Protein AF-A0A4U7B051-F1 (afdb_monomer)

pLDDT: mean 91.82, std 7.43, range [58.47, 97.94]

Foldseek 3Di:
DDPDDDDDDLVCVQVPVLADPVRHGDPDRDQLVPFDKDKDKDWDWDFDDDPPDPPIDIDTDIDIWIWGQHPVRDIDTNRVCPVVSD

InterPro domains:
  IPR024645 Mitochondrial export protein Som1 [PF11093] (1-82)

Secondary structure (DSSP, 8-state):
-PPPPPP--GGGHHHHTTB-TTSPBPSSPP-GGGSEEEEEEEEEEEEES-TT-TT-EEEEEEEEEEEEE-TTS-EEE-TTTHHHH-

Radius of gyration: 17.65 Å; Cα contacts (8 Å, |Δi|>4): 102; chains: 1; bounding box: 37×32×50 Å

Sequence (86 aa):
MPPPVEAFPAWQLPARIQYTPDGKKRKEFIDLRQCQLKEMVQYACDLKGPRSNPRSRVVCEPIVRLFRQCANGLTVETTAIEALIE

Structure (mmCIF, N/CA/C/O backbone):
data_AF-A0A4U7B051-F1
#
_entry.id   AF-A0A4U7B051-F1
#
loop_
_atom_site.group_PDB
_atom_site.id
_atom_site.type_symbol
_atom_site.label_atom_id
_atom_site.label_alt_id
_atom_site.label_comp_id
_atom_site.label_asym_id
_atom_site.label_entity_id
_atom_site.label_seq_id
_atom_site.pdbx_PDB_ins_code
_atom_site.Cartn_x
_atom_site.Cartn_y
_atom_site.Cartn_z
_atom_site.occupancy
_atom_site.B_iso_or_equiv
_atom_site.auth_seq_id
_atom_site.auth_comp_id
_atom_site.auth_asym_id
_atom_site.auth_atom_id
_atom_site.pdbx_PDB_model_num
ATOM 1 N N . MET A 1 1 ? 6.223 20.501 -0.227 1.00 58.47 1 MET A N 1
ATOM 2 C CA . MET A 1 1 ? 6.915 19.217 0.026 1.00 58.47 1 MET A CA 1
ATOM 3 C C . MET A 1 1 ? 5.982 18.350 0.857 1.00 58.47 1 MET A C 1
ATOM 5 O O . MET A 1 1 ? 5.351 18.919 1.744 1.00 58.47 1 MET A O 1
ATOM 9 N N . PRO A 1 2 ? 5.820 17.050 0.561 1.00 63.22 2 PRO A N 1
ATOM 10 C CA . PRO A 1 2 ? 5.049 16.159 1.426 1.00 63.22 2 PRO A CA 1
ATOM 11 C C . PRO A 1 2 ? 5.690 16.100 2.824 1.00 63.22 2 PRO A C 1
ATOM 13 O O . PRO A 1 2 ? 6.915 16.229 2.924 1.00 63.22 2 PRO A O 1
ATOM 16 N N . PRO A 1 3 ? 4.892 15.958 3.897 1.00 73.19 3 PRO A N 1
ATOM 17 C CA . PRO A 1 3 ? 5.440 15.840 5.240 1.00 73.19 3 PRO A CA 1
ATOM 18 C C . PRO A 1 3 ? 6.316 14.580 5.333 1.00 73.19 3 PRO A C 1
ATOM 20 O O . PRO A 1 3 ? 5.995 13.576 4.690 1.00 73.19 3 PRO A O 1
ATOM 23 N N . PRO A 1 4 ? 7.415 14.603 6.107 1.00 74.44 4 PRO A N 1
ATOM 24 C CA . PRO A 1 4 ? 8.172 13.394 6.392 1.00 74.44 4 PRO A CA 1
ATOM 25 C C . PRO A 1 4 ? 7.252 12.396 7.099 1.00 74.44 4 PRO A C 1
ATOM 27 O O . PRO A 1 4 ? 6.737 12.664 8.183 1.00 74.44 4 PRO A O 1
ATOM 30 N N . VAL A 1 5 ? 7.015 11.259 6.452 1.00 75.62 5 VAL A N 1
ATOM 31 C CA . VAL A 1 5 ? 6.277 10.138 7.033 1.00 75.62 5 VAL A CA 1
ATOM 32 C C . VAL A 1 5 ? 7.307 9.184 7.620 1.00 75.62 5 VAL A C 1
ATOM 34 O O . VAL A 1 5 ? 8.235 8.774 6.923 1.00 75.62 5 VAL A O 1
ATOM 37 N N . GLU A 1 6 ? 7.169 8.848 8.901 1.00 84.19 6 GLU A N 1
ATOM 38 C CA . GLU A 1 6 ? 8.008 7.830 9.533 1.00 84.19 6 GLU A CA 1
ATOM 39 C C . GLU A 1 6 ? 7.809 6.489 8.813 1.00 84.19 6 GLU A C 1
ATOM 41 O O . GLU A 1 6 ? 6.687 5.988 8.711 1.00 84.19 6 GLU A O 1
ATOM 46 N N . ALA A 1 7 ? 8.898 5.901 8.317 1.00 88.81 7 ALA A N 1
ATOM 47 C CA . ALA A 1 7 ? 8.869 4.556 7.765 1.00 88.81 7 ALA A CA 1
ATOM 48 C C . ALA A 1 7 ? 8.839 3.527 8.897 1.00 88.81 7 ALA A C 1
ATOM 50 O O . ALA A 1 7 ? 9.556 3.656 9.889 1.00 88.81 7 ALA A O 1
ATOM 51 N N . PHE A 1 8 ? 8.048 2.471 8.727 1.00 91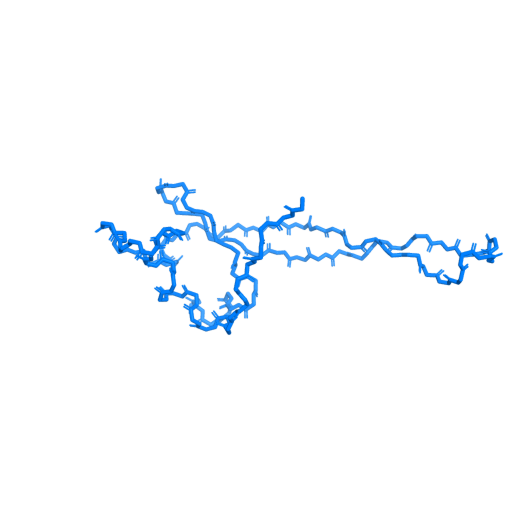.62 8 PHE A N 1
ATOM 52 C CA . PHE A 1 8 ? 7.949 1.408 9.714 1.00 91.62 8 PHE A CA 1
ATOM 53 C C . PHE A 1 8 ? 7.727 0.037 9.091 1.00 91.62 8 PHE A C 1
ATOM 55 O O . PHE A 1 8 ? 7.206 -0.059 7.978 1.00 91.62 8 PHE A O 1
ATOM 62 N N . PRO A 1 9 ? 8.096 -1.043 9.802 1.00 92.94 9 PRO A N 1
ATOM 63 C CA . PRO A 1 9 ? 7.847 -2.394 9.329 1.00 92.94 9 PRO A CA 1
ATOM 64 C C . PRO A 1 9 ? 6.351 -2.665 9.183 1.00 92.94 9 PRO A C 1
ATOM 66 O O . PRO A 1 9 ? 5.578 -2.410 10.105 1.00 92.94 9 PRO A O 1
ATOM 69 N N . ALA A 1 10 ? 5.946 -3.249 8.059 1.00 92.00 10 ALA A N 1
ATOM 70 C CA . ALA A 1 10 ? 4.532 -3.389 7.727 1.00 92.00 10 ALA A CA 1
ATOM 71 C C . ALA A 1 10 ? 3.727 -4.208 8.763 1.00 92.00 10 ALA A C 1
ATOM 73 O O . ALA A 1 10 ? 2.561 -3.912 9.004 1.00 92.00 10 ALA A O 1
ATOM 74 N N . TRP A 1 11 ? 4.355 -5.153 9.475 1.00 90.94 11 TRP A N 1
ATOM 75 C CA . TRP A 1 11 ? 3.721 -5.914 10.565 1.00 90.94 11 TRP A CA 1
ATOM 76 C C . TRP A 1 11 ? 3.262 -5.050 11.753 1.00 90.94 11 TRP A C 1
ATOM 78 O O . TRP A 1 11 ? 2.422 -5.483 12.536 1.00 90.94 11 TRP A O 1
ATOM 88 N N . GLN A 1 12 ? 3.769 -3.819 11.896 1.00 93.56 12 GLN A N 1
ATOM 89 C CA . GLN A 1 12 ? 3.308 -2.875 12.922 1.00 93.56 12 GLN A CA 1
ATOM 90 C C . GLN A 1 12 ? 2.005 -2.162 12.543 1.00 93.56 12 GLN A C 1
ATOM 92 O O . GLN A 1 12 ? 1.430 -1.467 13.384 1.00 93.56 12 GLN A O 1
ATOM 97 N N . LEU A 1 13 ? 1.523 -2.312 11.304 1.00 93.38 13 LEU A N 1
ATOM 98 C CA . LEU A 1 13 ? 0.336 -1.614 10.815 1.00 93.38 13 LEU A CA 1
ATOM 99 C C . LEU A 1 13 ? -0.899 -1.823 11.713 1.00 93.38 13 LEU A C 1
ATOM 101 O O . LEU A 1 13 ? -1.491 -0.809 12.090 1.00 93.38 13 LEU A O 1
ATOM 105 N N . PRO A 1 14 ? -1.259 -3.049 12.162 1.00 92.75 14 PRO A N 1
ATOM 106 C CA . PRO A 1 14 ? -2.444 -3.254 13.003 1.00 92.75 14 PRO A CA 1
ATOM 107 C C . PRO A 1 14 ? -2.392 -2.505 14.340 1.00 92.75 14 PRO A C 1
ATOM 109 O O . PRO A 1 14 ? -3.428 -2.078 14.850 1.00 92.75 14 PRO A O 1
ATOM 112 N N . ALA A 1 15 ? -1.193 -2.311 14.898 1.00 93.50 15 ALA A N 1
ATOM 113 C CA . ALA A 1 15 ? -0.997 -1.537 16.121 1.00 93.50 15 ALA A CA 1
ATOM 114 C C . ALA A 1 15 ? -1.041 -0.026 15.848 1.00 93.50 15 ALA A C 1
ATOM 116 O O . ALA A 1 15 ? -1.674 0.725 16.590 1.00 93.50 15 ALA A O 1
ATOM 117 N N . ARG A 1 16 ? -0.408 0.434 14.763 1.00 92.81 16 ARG A N 1
ATOM 118 C CA . ARG A 1 16 ? -0.298 1.864 14.440 1.00 92.81 16 ARG A CA 1
ATOM 119 C C . ARG A 1 16 ? -1.621 2.493 14.030 1.00 92.81 16 ARG A C 1
ATOM 121 O O . ARG A 1 16 ? -1.896 3.621 14.429 1.00 92.81 16 ARG A O 1
ATOM 128 N N . ILE A 1 17 ? -2.477 1.766 13.312 1.00 93.25 17 ILE A N 1
ATOM 129 C CA . ILE A 1 17 ? -3.795 2.286 12.913 1.00 93.25 17 ILE A CA 1
ATOM 130 C C . ILE A 1 17 ? -4.706 2.583 14.108 1.00 93.25 17 ILE A C 1
ATOM 132 O O . ILE A 1 17 ? -5.656 3.345 13.951 1.00 93.25 17 ILE A O 1
ATOM 136 N N . GLN A 1 18 ? -4.420 2.034 15.296 1.00 95.25 18 GLN A N 1
ATOM 137 C CA . GLN A 1 18 ? -5.177 2.328 16.517 1.00 95.25 18 GLN A CA 1
ATOM 138 C C . GLN A 1 18 ? -4.936 3.754 17.027 1.00 95.25 18 GLN A C 1
ATOM 140 O O . GLN A 1 18 ? -5.633 4.202 17.936 1.00 95.25 18 GLN A O 1
ATOM 145 N N . TYR A 1 19 ? -3.980 4.479 16.446 1.00 93.50 19 TYR A N 1
ATOM 146 C CA . TYR A 1 19 ? -3.660 5.858 16.777 1.00 93.50 19 TYR A CA 1
ATOM 147 C C . TYR A 1 19 ? -3.973 6.782 15.588 1.00 93.50 19 TYR A C 1
ATOM 149 O O . TYR A 1 19 ? -3.973 6.377 14.422 1.00 93.50 19 TYR A O 1
ATOM 157 N N . THR A 1 20 ? -4.318 8.033 15.877 1.00 88.56 20 THR A N 1
ATOM 158 C CA . THR A 1 20 ? -4.447 9.096 14.876 1.00 88.56 20 THR A CA 1
ATOM 159 C C . THR A 1 20 ? -3.062 9.645 14.514 1.00 88.56 20 THR A C 1
ATOM 161 O O . THR A 1 20 ? -2.110 9.422 15.264 1.00 88.56 20 THR A O 1
ATOM 164 N N . PRO A 1 21 ? -2.927 10.402 13.408 1.00 83.88 21 PRO A N 1
ATOM 165 C CA . PRO A 1 21 ? -1.670 11.078 13.075 1.00 83.88 21 PRO A CA 1
ATOM 166 C C . PRO A 1 21 ? -1.135 11.989 14.193 1.00 83.88 21 PRO A C 1
ATOM 168 O O . PRO A 1 21 ? 0.072 12.136 14.330 1.00 83.88 21 PRO A O 1
ATOM 171 N N . ASP A 1 22 ? -2.017 12.524 15.045 1.00 86.69 22 ASP A N 1
ATOM 172 C CA . ASP A 1 22 ? -1.651 13.326 16.226 1.00 86.69 22 ASP A CA 1
ATOM 173 C C . ASP A 1 22 ? -1.189 12.479 17.433 1.00 86.69 22 ASP A C 1
ATOM 175 O O . ASP A 1 22 ? -1.036 12.997 18.539 1.00 86.69 22 ASP A O 1
ATOM 179 N N . GLY A 1 23 ? -1.060 11.157 17.275 1.00 87.56 23 GLY A N 1
ATOM 180 C CA . GLY A 1 23 ? -0.659 10.222 18.331 1.00 87.56 23 GLY A CA 1
ATOM 181 C C . GLY A 1 23 ? -1.761 9.867 19.335 1.00 87.56 23 GLY A C 1
ATOM 182 O O . GLY A 1 23 ? -1.513 9.135 20.294 1.00 87.56 23 GLY A O 1
ATOM 183 N N . LYS A 1 24 ? -2.999 10.342 19.143 1.00 92.69 24 LYS A N 1
ATOM 184 C CA . LYS A 1 24 ? -4.119 10.018 20.040 1.00 92.69 24 LYS A CA 1
ATOM 185 C C . LYS A 1 24 ? -4.673 8.637 19.725 1.00 92.69 24 LYS A C 1
ATOM 187 O O . LYS A 1 24 ? -4.904 8.310 18.566 1.00 92.69 24 LYS A O 1
ATOM 192 N N . LYS A 1 25 ? -4.965 7.842 20.754 1.00 94.62 25 LYS A N 1
ATOM 193 C CA . LYS A 1 25 ? -5.658 6.562 20.573 1.00 94.62 25 LYS A CA 1
ATOM 194 C C . LYS A 1 25 ? -7.063 6.804 20.009 1.00 94.62 25 LYS A C 1
ATOM 196 O O . LYS A 1 25 ? -7.787 7.684 20.478 1.00 94.62 25 LYS A O 1
ATOM 201 N N . ARG A 1 26 ? -7.452 6.023 19.006 1.00 91.12 26 ARG A N 1
ATOM 202 C CA . ARG A 1 26 ? -8.807 6.029 18.451 1.00 91.12 26 ARG A CA 1
ATOM 203 C C . ARG A 1 26 ? -9.796 5.474 19.473 1.00 91.12 26 ARG A C 1
ATOM 205 O O . ARG A 1 26 ? -9.450 4.632 20.297 1.00 91.12 26 ARG A O 1
ATOM 212 N N . LYS A 1 27 ? -11.031 5.979 19.423 1.00 90.50 27 LYS A N 1
ATOM 213 C CA . LYS A 1 27 ? -12.110 5.555 20.329 1.00 90.50 27 LYS A CA 1
ATOM 214 C C . LYS A 1 27 ? -12.538 4.117 20.057 1.00 90.50 27 LYS A C 1
ATOM 216 O O . LYS A 1 27 ? -12.705 3.338 20.986 1.00 90.50 27 LYS A O 1
ATOM 221 N N . GLU A 1 28 ? -12.703 3.794 18.78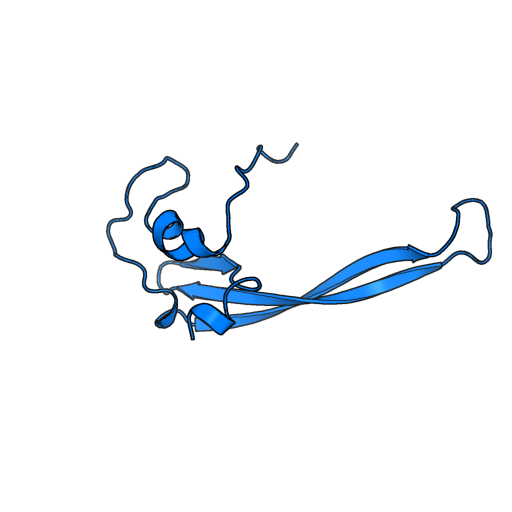2 1.00 90.62 28 GLU A N 1
ATOM 222 C CA . GLU A 1 28 ? -13.075 2.464 18.324 1.00 90.62 28 GLU A CA 1
ATOM 223 C C . GLU A 1 28 ? -11.821 1.670 17.986 1.00 90.62 28 GLU A C 1
ATOM 225 O O . GLU A 1 28 ? -10.896 2.186 17.350 1.00 90.62 28 GLU A O 1
ATOM 230 N N . PHE A 1 29 ? -11.806 0.413 18.420 1.00 92.62 29 PHE A N 1
ATOM 231 C CA . PHE A 1 29 ? -10.791 -0.536 17.999 1.00 92.62 29 PHE A CA 1
ATOM 232 C C . PHE A 1 29 ? -11.039 -0.923 16.544 1.00 92.62 29 PHE A C 1
ATOM 234 O O . PHE A 1 29 ? -12.163 -1.256 16.171 1.00 92.62 29 PHE A O 1
ATOM 241 N N . ILE A 1 30 ? -9.990 -0.886 15.728 1.00 93.94 30 ILE A N 1
ATOM 242 C CA . ILE A 1 30 ? -10.086 -1.236 14.312 1.00 93.94 30 ILE A CA 1
ATOM 243 C C . ILE A 1 30 ? -9.501 -2.623 14.104 1.00 93.94 30 ILE A C 1
ATOM 245 O O . ILE A 1 30 ? -8.296 -2.818 14.266 1.00 93.94 30 ILE A O 1
ATOM 249 N N . ASP A 1 31 ? -10.341 -3.560 13.677 1.00 93.38 31 ASP A N 1
ATOM 250 C CA . ASP A 1 31 ? -9.899 -4.822 13.096 1.00 93.38 31 ASP A CA 1
ATOM 251 C C . ASP A 1 31 ? -9.946 -4.717 11.566 1.00 93.38 31 ASP A C 1
ATOM 253 O O . ASP A 1 31 ? -11.023 -4.662 10.971 1.00 93.38 31 ASP A O 1
ATOM 257 N N . LEU A 1 32 ? -8.775 -4.690 10.919 1.00 93.88 32 LEU A N 1
ATOM 258 C CA . LEU A 1 32 ? -8.665 -4.568 9.459 1.00 93.88 32 LEU A CA 1
ATOM 259 C C . LEU A 1 32 ? -9.406 -5.684 8.713 1.00 93.88 32 LEU A C 1
ATOM 261 O O . LEU A 1 32 ? -9.888 -5.452 7.606 1.00 93.88 32 LEU A O 1
ATOM 265 N N . ARG A 1 33 ? -9.549 -6.866 9.323 1.00 93.19 33 ARG A N 1
ATOM 266 C CA . ARG A 1 33 ? -10.228 -8.024 8.720 1.00 93.19 33 ARG A CA 1
ATOM 267 C C . ARG A 1 33 ? -11.717 -7.792 8.516 1.00 93.19 33 ARG A C 1
ATOM 269 O O . ARG A 1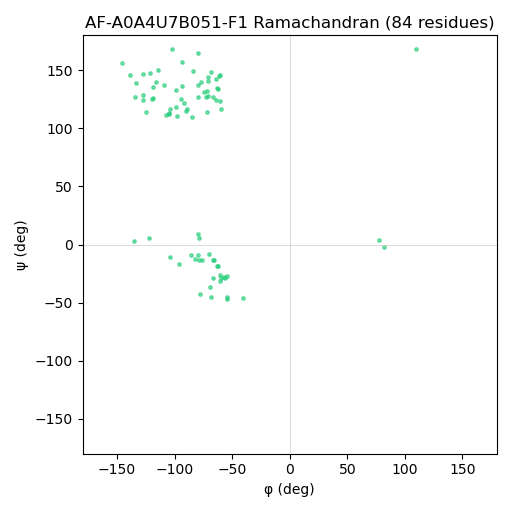 33 ? -12.301 -8.332 7.583 1.00 93.19 33 ARG A O 1
ATOM 276 N N . GLN A 1 34 ? -12.313 -6.961 9.368 1.00 93.69 34 GLN A N 1
ATOM 277 C CA . GLN A 1 34 ? -13.722 -6.583 9.289 1.00 93.69 34 GLN A CA 1
ATOM 278 C C . GLN A 1 34 ? -13.966 -5.457 8.275 1.00 93.69 34 GLN A C 1
ATOM 280 O O . GLN A 1 34 ? -15.110 -5.173 7.924 1.00 93.69 34 GLN A O 1
ATOM 285 N N . CYS A 1 35 ? -12.905 -4.804 7.798 1.00 95.00 35 CYS A N 1
ATOM 286 C CA . CYS A 1 35 ? -12.991 -3.748 6.801 1.00 95.00 35 CYS A CA 1
ATOM 287 C C . CYS A 1 35 ? -13.040 -4.339 5.387 1.00 95.00 35 CYS A C 1
ATOM 289 O O . CYS A 1 35 ? -12.447 -5.383 5.104 1.00 95.00 35 CYS A O 1
ATOM 291 N N . GLN A 1 36 ? -13.720 -3.649 4.471 1.00 96.00 36 GLN A N 1
ATOM 292 C CA . GLN A 1 36 ? -13.864 -4.111 3.095 1.00 96.00 36 GLN A CA 1
ATOM 293 C C . GLN A 1 36 ? -12.506 -4.091 2.381 1.00 96.00 36 GLN A C 1
ATOM 295 O O . GLN A 1 36 ? -11.851 -3.048 2.343 1.00 96.00 36 GLN A O 1
ATOM 300 N N . LEU A 1 37 ? -12.108 -5.221 1.790 1.00 96.75 37 LEU A N 1
ATOM 301 C CA . LEU A 1 37 ? -10.937 -5.290 0.917 1.00 96.75 37 LEU A CA 1
ATOM 302 C C . LEU A 1 37 ? -11.255 -4.653 -0.440 1.00 96.75 37 LEU A C 1
ATOM 304 O O . LEU A 1 37 ? -12.290 -4.925 -1.055 1.00 96.75 37 LEU A O 1
ATOM 308 N N . LYS A 1 38 ? -10.364 -3.776 -0.887 1.00 96.81 38 LYS A N 1
ATOM 309 C CA . LYS A 1 38 ? -10.407 -3.077 -2.166 1.00 96.81 38 LYS A CA 1
ATOM 310 C C . LYS A 1 38 ? -9.082 -3.270 -2.882 1.00 96.81 38 LYS A C 1
ATOM 312 O O . LYS A 1 38 ? -8.025 -3.280 -2.256 1.00 96.81 38 LYS A O 1
ATOM 317 N N . GLU A 1 39 ? -9.156 -3.340 -4.200 1.00 96.62 39 GLU A N 1
ATOM 318 C CA . GLU A 1 39 ? -7.998 -3.404 -5.078 1.00 96.62 39 GLU A CA 1
ATOM 319 C C . GLU A 1 39 ? -7.956 -2.157 -5.964 1.00 96.62 39 GLU A C 1
ATOM 321 O O . GLU A 1 39 ? -8.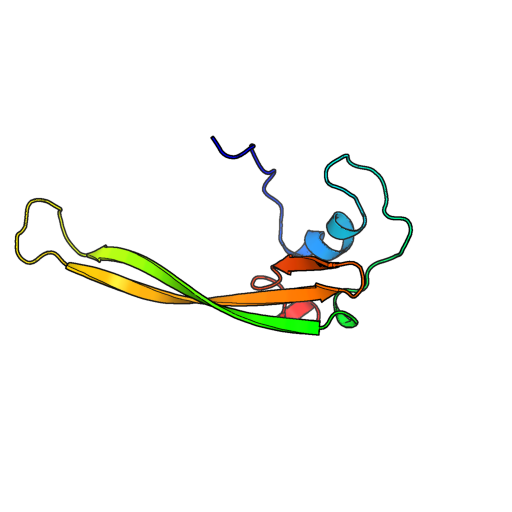989 -1.681 -6.443 1.00 96.62 39 GLU A O 1
ATOM 326 N N . MET A 1 40 ? -6.755 -1.624 -6.175 1.00 96.56 40 MET A N 1
ATOM 327 C CA . MET A 1 40 ? -6.492 -0.555 -7.129 1.00 96.56 40 MET A CA 1
ATOM 328 C C . MET A 1 40 ? -5.247 -0.892 -7.942 1.00 96.56 40 MET A C 1
ATOM 330 O O . MET A 1 40 ? -4.175 -1.123 -7.386 1.00 96.56 40 MET A O 1
ATOM 334 N N . VAL A 1 41 ? -5.372 -0.845 -9.266 1.00 97.38 41 VAL A N 1
ATOM 335 C CA . VAL A 1 41 ? -4.229 -0.953 -10.176 1.00 97.38 41 VAL A CA 1
ATOM 336 C C . VAL A 1 41 ? -3.676 0.443 -10.438 1.00 97.38 41 VAL A C 1
ATOM 338 O O . VAL A 1 41 ? -4.353 1.307 -10.993 1.00 97.38 41 VAL A O 1
ATOM 341 N N . GLN A 1 42 ? -2.434 0.662 -10.026 1.00 96.12 42 GLN A N 1
ATOM 342 C CA . GLN A 1 42 ? -1.637 1.839 -10.358 1.00 96.12 42 GLN A CA 1
ATOM 343 C C . GLN A 1 42 ? -0.632 1.482 -11.458 1.00 96.12 42 GLN A C 1
ATOM 345 O O . GLN A 1 42 ? -0.428 0.311 -11.754 1.00 96.12 42 GLN A O 1
ATOM 350 N N . TYR A 1 43 ? 0.014 2.476 -12.061 1.00 96.88 43 TYR A N 1
ATOM 351 C CA . TYR A 1 43 ? 1.069 2.251 -13.050 1.00 96.88 43 TYR A CA 1
ATOM 352 C C . TYR A 1 43 ? 2.316 3.040 -12.660 1.00 96.88 43 TYR A C 1
ATOM 354 O O . TYR A 1 43 ? 2.243 4.257 -12.481 1.00 96.88 43 TYR A O 1
ATOM 362 N N . ALA A 1 44 ? 3.453 2.356 -12.536 1.00 95.62 44 ALA A N 1
ATOM 363 C CA . ALA A 1 44 ? 4.755 3.005 -12.425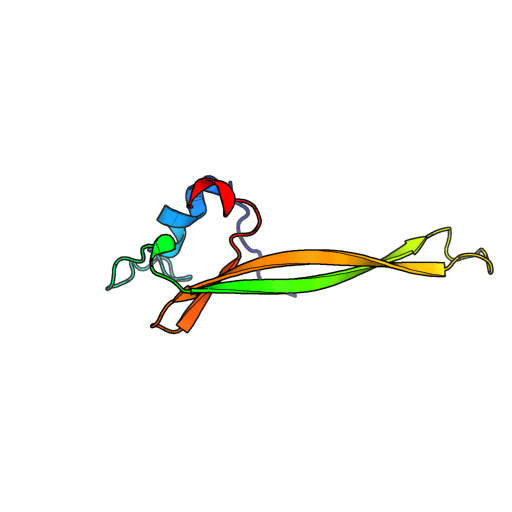 1.00 95.62 44 ALA A CA 1
ATOM 364 C C . ALA A 1 44 ? 5.336 3.188 -13.822 1.00 95.62 44 ALA A C 1
ATOM 366 O O . ALA A 1 44 ? 5.598 2.214 -14.527 1.00 95.62 44 ALA A O 1
ATOM 367 N N . CYS A 1 45 ? 5.488 4.446 -14.226 1.00 97.06 45 CYS A N 1
ATOM 368 C CA . CYS A 1 45 ? 5.964 4.820 -15.547 1.00 97.06 45 CYS A CA 1
ATOM 369 C C . CYS A 1 45 ? 7.383 5.368 -15.460 1.00 97.06 45 CYS A C 1
ATOM 371 O O . CYS A 1 45 ? 7.591 6.485 -14.986 1.00 97.06 45 CYS A O 1
ATOM 373 N N . ASP A 1 46 ? 8.337 4.615 -15.996 1.00 96.88 46 ASP A N 1
ATOM 374 C CA . ASP A 1 46 ? 9.745 4.993 -16.023 1.00 96.88 46 ASP A CA 1
ATOM 375 C C . ASP A 1 46 ? 10.271 5.041 -17.456 1.00 96.88 46 ASP A C 1
ATOM 377 O O . ASP A 1 46 ? 9.857 4.278 -18.336 1.00 96.88 46 ASP A O 1
ATOM 381 N N . LEU A 1 47 ? 11.224 5.941 -17.709 1.00 97.19 47 LEU A N 1
ATOM 382 C CA . LEU A 1 47 ? 11.940 5.957 -18.979 1.00 97.19 47 LEU A CA 1
ATOM 383 C C . LEU A 1 47 ? 12.885 4.752 -19.035 1.00 97.19 47 LEU A C 1
ATOM 385 O O . LEU A 1 47 ? 13.870 4.689 -18.300 1.00 97.19 47 LEU A O 1
ATOM 389 N N . LYS A 1 48 ? 12.628 3.812 -19.945 1.00 96.56 48 LYS A N 1
ATOM 390 C CA . LYS A 1 48 ? 13.569 2.730 -20.240 1.00 96.56 48 LYS A CA 1
ATOM 391 C C . LYS A 1 48 ? 14.581 3.235 -21.271 1.00 96.56 48 LYS A C 1
ATOM 393 O O . LYS A 1 48 ? 14.243 3.44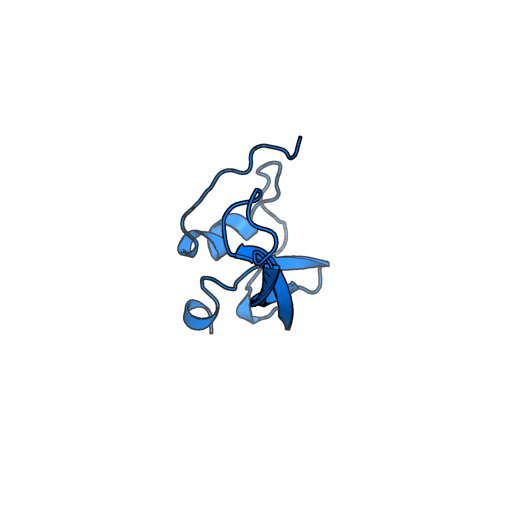2 -22.439 1.00 96.56 48 LYS A O 1
ATOM 398 N N . GLY A 1 49 ? 15.820 3.422 -20.818 1.00 94.50 49 GLY A N 1
ATOM 399 C CA . GLY A 1 49 ? 16.946 3.923 -21.610 1.00 94.50 49 GLY A CA 1
ATOM 400 C C . GLY A 1 49 ? 17.380 5.348 -21.226 1.00 94.50 49 GLY A C 1
ATOM 401 O O . GLY A 1 49 ? 16.689 6.034 -20.472 1.00 94.50 49 GLY A O 1
ATOM 402 N N . PRO A 1 50 ? 18.543 5.815 -21.714 1.00 95.88 50 PRO A N 1
ATOM 403 C CA . PRO A 1 50 ? 19.044 7.153 -21.411 1.00 95.88 50 PRO A CA 1
ATOM 404 C C . PRO A 1 50 ? 18.211 8.239 -22.107 1.00 95.88 50 PRO A C 1
ATOM 406 O O . PRO A 1 50 ? 17.795 8.075 -23.254 1.00 95.88 50 PRO A O 1
ATOM 409 N N . ARG A 1 51 ? 18.024 9.389 -21.443 1.00 94.50 51 ARG A N 1
ATOM 410 C CA . ARG A 1 51 ? 17.245 10.531 -21.972 1.00 94.50 51 ARG A CA 1
ATOM 411 C C . ARG A 1 51 ? 17.735 11.059 -23.325 1.00 94.50 51 ARG A C 1
ATOM 413 O O . ARG A 1 51 ? 16.937 11.595 -24.079 1.00 94.50 51 ARG A O 1
ATOM 420 N N . SER A 1 52 ? 19.024 10.917 -23.627 1.00 96.12 52 SER A N 1
ATOM 421 C CA . SER A 1 52 ? 19.634 11.386 -24.877 1.00 96.12 52 SER A CA 1
ATOM 422 C C . SER A 1 52 ? 19.389 10.468 -26.078 1.00 96.12 52 SER A C 1
ATOM 424 O O . SER A 1 52 ? 19.652 10.872 -27.208 1.00 96.12 52 SER A O 1
ATOM 426 N N . ASN A 1 53 ? 18.913 9.237 -25.866 1.00 96.44 53 ASN A N 1
ATOM 427 C CA . ASN A 1 53 ? 18.691 8.288 -26.950 1.00 96.44 53 ASN A CA 1
ATOM 428 C C . ASN A 1 53 ? 17.246 8.402 -27.477 1.00 96.44 53 ASN A C 1
ATOM 430 O O . ASN A 1 53 ? 16.313 8.152 -26.713 1.00 96.44 53 ASN A O 1
ATOM 434 N N . PRO A 1 54 ? 17.032 8.695 -28.775 1.00 94.06 54 PRO A N 1
ATOM 435 C CA . PRO A 1 54 ? 15.695 8.825 -29.361 1.00 94.06 54 PRO A CA 1
ATOM 436 C C . PRO A 1 54 ? 14.896 7.511 -29.400 1.00 94.06 54 PRO A C 1
ATOM 438 O O . PRO A 1 54 ? 13.695 7.536 -29.644 1.00 94.06 54 PRO A O 1
ATOM 441 N N . ARG A 1 55 ? 15.537 6.356 -29.167 1.00 95.94 55 ARG A N 1
ATOM 442 C CA . ARG A 1 55 ? 14.856 5.056 -29.028 1.00 95.94 55 ARG A CA 1
ATOM 443 C C . ARG A 1 55 ? 14.367 4.770 -27.606 1.00 95.94 55 ARG A C 1
ATOM 445 O O . ARG A 1 55 ? 13.683 3.767 -27.403 1.00 95.94 55 ARG A O 1
ATOM 452 N N . SER A 1 56 ? 14.738 5.592 -26.625 1.00 97.12 56 SER A N 1
ATOM 453 C CA . SER A 1 56 ? 14.240 5.450 -25.256 1.00 97.12 56 SER A CA 1
ATOM 454 C C . SER A 1 56 ? 12.735 5.688 -25.220 1.00 97.12 56 SER A C 1
ATOM 456 O O . SER A 1 56 ? 12.211 6.551 -25.922 1.00 97.12 56 SER A O 1
ATOM 458 N N . ARG A 1 57 ? 12.027 4.921 -24.390 1.00 97.00 57 ARG A N 1
ATOM 459 C CA . ARG A 1 57 ? 10.564 4.986 -24.292 1.00 97.00 57 ARG A CA 1
ATOM 460 C C . ARG A 1 57 ? 10.110 4.896 -22.848 1.00 97.00 57 ARG A C 1
ATOM 462 O O . ARG A 1 57 ? 10.729 4.200 -22.045 1.00 97.00 57 ARG A O 1
ATOM 469 N N . VAL A 1 58 ? 9.028 5.597 -22.528 1.00 97.56 58 VAL A N 1
ATOM 470 C CA . VAL A 1 58 ? 8.352 5.439 -21.240 1.00 97.56 58 VAL A CA 1
ATOM 471 C C . VAL A 1 58 ? 7.652 4.088 -21.245 1.00 97.56 58 VAL A C 1
ATOM 473 O O . VAL A 1 58 ? 6.918 3.770 -22.181 1.00 97.56 58 VAL A O 1
ATOM 476 N N . VAL A 1 59 ? 7.910 3.282 -20.223 1.00 97.50 59 VAL A N 1
ATOM 477 C CA . VAL A 1 59 ? 7.238 2.002 -20.007 1.00 97.50 59 VAL A CA 1
ATOM 478 C C . VAL A 1 59 ? 6.517 2.084 -18.675 1.00 97.50 59 VAL A C 1
ATOM 480 O O . VAL A 1 59 ? 7.131 2.417 -17.665 1.00 97.50 59 VAL A O 1
ATOM 483 N N . CYS A 1 60 ? 5.219 1.798 -18.708 1.00 97.94 60 CYS A N 1
ATOM 484 C CA . CYS A 1 60 ? 4.349 1.797 -17.544 1.00 97.94 60 CYS A CA 1
ATOM 485 C C . CYS A 1 60 ? 4.052 0.357 -17.134 1.00 97.94 60 CYS A C 1
ATOM 487 O O . CYS A 1 60 ? 3.388 -0.372 -17.870 1.00 97.94 60 CYS A O 1
ATOM 489 N N . GLU A 1 61 ? 4.549 -0.048 -15.974 1.00 97.31 61 GLU A N 1
ATOM 490 C CA . GLU A 1 61 ? 4.323 -1.377 -15.409 1.00 97.31 61 GLU A CA 1
ATOM 491 C C . GLU A 1 61 ? 3.191 -1.294 -14.366 1.00 97.31 61 GLU A C 1
ATOM 493 O O . GLU A 1 61 ? 3.181 -0.360 -13.554 1.00 97.31 61 GLU A O 1
ATOM 498 N N . PRO A 1 62 ? 2.202 -2.208 -14.395 1.00 97.31 62 PRO A N 1
ATOM 499 C CA . PRO A 1 62 ? 1.096 -2.185 -13.448 1.00 97.31 62 PRO A CA 1
ATOM 500 C C . PRO A 1 62 ? 1.567 -2.584 -12.044 1.00 97.31 62 PRO A C 1
ATOM 502 O O . PRO A 1 62 ? 2.347 -3.518 -11.871 1.00 97.31 62 PRO A O 1
ATOM 505 N N . ILE A 1 63 ? 1.040 -1.899 -11.034 1.00 96.62 63 ILE A N 1
ATOM 506 C CA . ILE A 1 63 ? 1.256 -2.168 -9.614 1.00 96.62 63 ILE A CA 1
ATOM 507 C C . ILE A 1 63 ? -0.110 -2.351 -8.967 1.00 96.62 63 ILE A C 1
ATOM 509 O O . ILE A 1 63 ? -0.892 -1.406 -8.868 1.00 96.62 63 ILE A O 1
ATOM 513 N N . VAL A 1 64 ? -0.385 -3.565 -8.503 1.00 96.44 64 VAL A N 1
ATOM 514 C CA . VAL A 1 64 ? -1.596 -3.861 -7.736 1.00 96.44 64 VAL A CA 1
ATOM 515 C C . VAL A 1 64 ? -1.392 -3.401 -6.296 1.00 96.44 64 VAL A C 1
ATOM 517 O O . VAL A 1 64 ? -0.403 -3.754 -5.652 1.00 96.44 64 VAL A O 1
ATOM 520 N N . ARG A 1 65 ? -2.324 -2.593 -5.797 1.00 96.44 65 ARG A N 1
ATOM 521 C CA . ARG A 1 65 ? -2.361 -2.095 -4.422 1.00 96.44 65 ARG A CA 1
ATOM 522 C C . ARG A 1 65 ? -3.635 -2.580 -3.748 1.00 96.44 65 ARG A C 1
ATOM 524 O O . ARG A 1 65 ? -4.716 -2.490 -4.331 1.00 96.44 65 ARG A O 1
ATOM 531 N N . LEU A 1 66 ? -3.502 -3.055 -2.518 1.00 96.81 66 LEU A N 1
ATOM 532 C CA . LEU A 1 66 ? -4.613 -3.552 -1.712 1.00 96.81 66 LEU A CA 1
ATOM 533 C C . LEU A 1 66 ? -4.892 -2.576 -0.576 1.00 96.81 66 LEU A C 1
ATOM 535 O O . LEU A 1 66 ? -3.964 -2.057 0.048 1.00 96.81 66 LEU 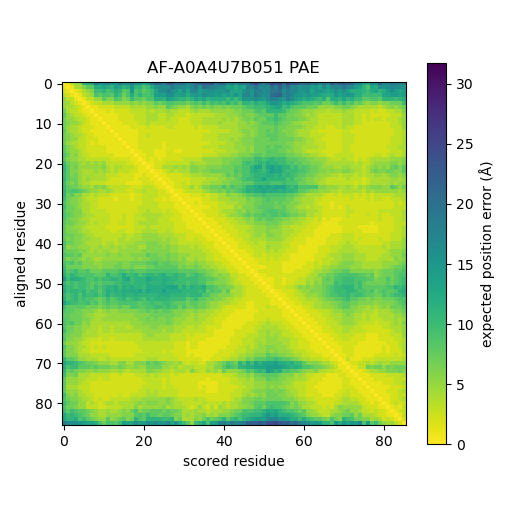A O 1
ATOM 539 N N . PHE A 1 67 ? -6.172 -2.315 -0.329 1.00 96.62 67 PHE A N 1
ATOM 540 C CA . PHE A 1 67 ? -6.631 -1.386 0.693 1.00 96.62 67 PHE A CA 1
ATOM 541 C C . PHE A 1 67 ? -7.755 -1.994 1.518 1.00 96.62 67 PHE A C 1
ATOM 543 O O . PHE A 1 67 ? -8.698 -2.572 0.979 1.00 96.62 67 PHE A O 1
ATOM 550 N N . ARG A 1 68 ? -7.719 -1.763 2.827 1.00 96.31 68 ARG A N 1
ATOM 551 C CA . ARG A 1 68 ? -8.848 -2.007 3.726 1.00 96.31 68 ARG A CA 1
ATOM 552 C C . ARG A 1 68 ? -9.581 -0.692 3.972 1.00 96.31 68 ARG A C 1
ATOM 554 O O . ARG A 1 68 ? -9.002 0.261 4.497 1.00 96.31 68 ARG A O 1
ATOM 561 N N . GLN A 1 69 ? -10.850 -0.642 3.570 1.00 96.06 69 GLN A N 1
ATOM 562 C CA . GLN A 1 69 ? -11.744 0.498 3.770 1.00 96.06 69 GLN A CA 1
ATOM 563 C C . GLN A 1 69 ? -12.742 0.183 4.889 1.00 96.06 69 GLN A C 1
ATOM 565 O O . GLN A 1 69 ? -13.591 -0.701 4.762 1.00 96.06 69 GLN A O 1
ATOM 570 N N . CYS A 1 70 ? -12.616 0.891 6.007 1.00 93.69 70 CYS A N 1
ATOM 571 C CA . CYS A 1 70 ? -13.428 0.696 7.204 1.00 93.69 70 CYS A CA 1
ATOM 572 C C . CYS A 1 70 ? -14.648 1.634 7.217 1.00 93.69 70 CYS A C 1
ATOM 574 O O . CYS A 1 70 ? -14.637 2.700 6.598 1.00 93.69 70 CYS A O 1
ATOM 576 N N . ALA A 1 71 ? -15.698 1.267 7.962 1.00 87.88 71 ALA A N 1
ATOM 577 C CA . ALA A 1 71 ? -16.973 1.999 7.996 1.00 87.88 71 ALA A CA 1
ATOM 578 C C . ALA A 1 71 ? -16.852 3.459 8.476 1.00 87.88 71 ALA A C 1
ATOM 580 O O . ALA A 1 71 ? -17.636 4.314 8.075 1.00 87.88 71 ALA A O 1
ATOM 581 N N . ASN A 1 72 ? -15.839 3.768 9.289 1.00 85.00 72 ASN A N 1
ATOM 582 C CA . ASN A 1 72 ? -15.544 5.123 9.763 1.00 85.00 72 ASN A CA 1
ATOM 583 C C . ASN A 1 72 ? -14.788 5.994 8.734 1.00 85.00 72 ASN A C 1
ATOM 585 O O . ASN A 1 72 ? -14.297 7.067 9.081 1.00 85.00 72 ASN A O 1
ATOM 589 N N . GLY A 1 73 ? -14.647 5.527 7.488 1.00 87.31 73 GLY A N 1
ATOM 590 C CA . GLY A 1 73 ? -13.937 6.221 6.414 1.00 87.31 73 GLY A CA 1
ATOM 591 C C . GLY A 1 73 ? -12.417 6.037 6.439 1.00 87.31 73 GLY A C 1
ATOM 592 O O . GLY A 1 73 ? -11.733 6.518 5.533 1.00 87.31 73 GLY A O 1
ATOM 593 N N . LEU A 1 74 ? -11.864 5.326 7.431 1.00 91.69 74 LEU A N 1
ATOM 594 C CA . LEU A 1 74 ? -10.447 4.983 7.439 1.00 91.69 74 LEU A CA 1
ATOM 595 C C . LEU A 1 74 ? -10.130 4.075 6.248 1.00 91.69 74 LEU A C 1
ATOM 597 O O . LEU A 1 74 ? -10.716 3.007 6.093 1.00 91.69 74 LEU A O 1
ATOM 601 N N . THR A 1 75 ? -9.167 4.500 5.439 1.00 94.69 75 THR A N 1
ATOM 602 C CA . THR A 1 75 ? -8.635 3.720 4.323 1.00 94.69 75 THR A CA 1
ATOM 603 C C . THR A 1 75 ? -7.154 3.490 4.569 1.00 94.69 75 THR A C 1
ATOM 605 O O . THR A 1 75 ? -6.414 4.447 4.801 1.00 94.69 75 THR A O 1
ATOM 608 N N . VAL A 1 76 ? -6.731 2.229 4.560 1.00 94.25 76 VAL A N 1
ATOM 609 C CA . VAL A 1 76 ? -5.352 1.831 4.861 1.00 94.25 76 VAL A CA 1
ATOM 610 C C . VAL A 1 76 ? -4.840 0.952 3.735 1.00 94.25 76 VAL A C 1
ATOM 612 O O . VAL A 1 76 ? -5.503 -0.017 3.378 1.00 94.25 76 VAL A O 1
ATOM 615 N N . GLU A 1 77 ? -3.670 1.275 3.187 1.00 94.44 77 GLU A N 1
ATOM 616 C CA . GLU A 1 77 ? -2.978 0.379 2.261 1.00 94.44 77 GLU A CA 1
ATOM 617 C C . GLU A 1 77 ? -2.395 -0.813 3.028 1.00 94.44 77 GLU A C 1
ATOM 619 O O . GLU A 1 77 ? -1.650 -0.643 3.994 1.00 94.44 77 GLU A O 1
ATOM 624 N N . THR A 1 78 ? -2.718 -2.018 2.580 1.00 95.81 78 THR A N 1
ATOM 625 C CA . THR A 1 78 ? -2.335 -3.288 3.203 1.00 95.81 78 THR A CA 1
ATOM 626 C C . THR A 1 78 ? -1.553 -4.194 2.257 1.00 95.81 78 THR A C 1
ATOM 628 O O . THR A 1 78 ? -1.195 -5.296 2.654 1.00 95.81 78 THR A O 1
ATOM 631 N N . THR A 1 79 ? -1.198 -3.732 1.049 1.00 94.81 79 THR A N 1
ATOM 632 C CA . THR A 1 79 ? -0.480 -4.498 0.007 1.00 94.81 79 THR A CA 1
ATOM 633 C C . THR A 1 79 ? 0.647 -5.390 0.545 1.00 94.81 79 THR A C 1
ATOM 635 O O . THR A 1 79 ? 0.745 -6.554 0.175 1.00 94.81 79 THR A O 1
ATOM 638 N N . ALA A 1 80 ? 1.493 -4.865 1.438 1.00 93.25 80 ALA A N 1
ATOM 639 C CA . ALA A 1 80 ? 2.664 -5.579 1.954 1.00 93.25 80 ALA A CA 1
ATOM 640 C C . ALA A 1 80 ? 2.351 -6.659 3.009 1.00 93.25 80 ALA A C 1
ATOM 642 O O . ALA A 1 80 ? 3.241 -7.433 3.355 1.00 93.25 80 ALA A O 1
ATOM 643 N N . ILE A 1 81 ? 1.134 -6.687 3.562 1.00 93.19 81 ILE A N 1
ATOM 644 C CA . ILE A 1 81 ? 0.747 -7.598 4.651 1.00 93.19 81 ILE A CA 1
ATOM 645 C C . ILE A 1 81 ? -0.611 -8.261 4.451 1.00 93.19 81 ILE A C 1
ATOM 647 O O . ILE A 1 81 ? -1.036 -8.969 5.355 1.00 93.19 81 ILE A O 1
ATOM 651 N N . GLU A 1 82 ? -1.306 -8.035 3.333 1.00 93.50 82 GLU A N 1
ATOM 652 C CA . GLU A 1 82 ? -2.677 -8.532 3.151 1.00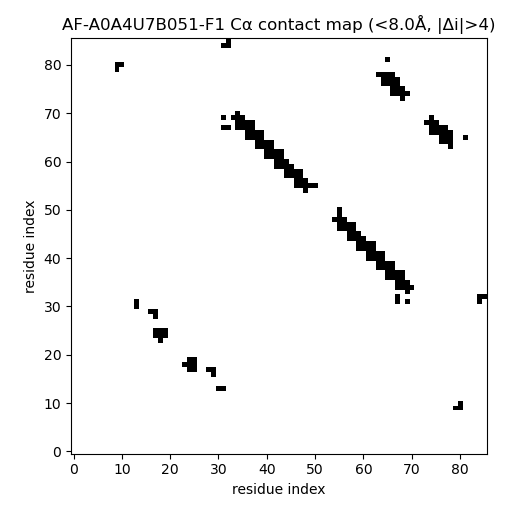 93.50 82 GLU A CA 1
ATOM 653 C C . GLU A 1 82 ? -2.753 -10.048 3.390 1.00 93.50 82 GLU A C 1
ATOM 655 O O . GLU A 1 82 ? -3.562 -10.502 4.189 1.00 93.50 82 GLU A O 1
ATOM 660 N N . ALA A 1 83 ? -1.802 -10.808 2.839 1.00 87.31 83 ALA A N 1
ATOM 661 C CA . ALA A 1 83 ? -1.700 -12.257 3.034 1.00 87.31 83 ALA A CA 1
ATOM 662 C C . ALA A 1 83 ? -1.384 -12.701 4.481 1.00 87.31 83 ALA A C 1
ATOM 664 O O . ALA A 1 83 ? -1.464 -13.884 4.790 1.00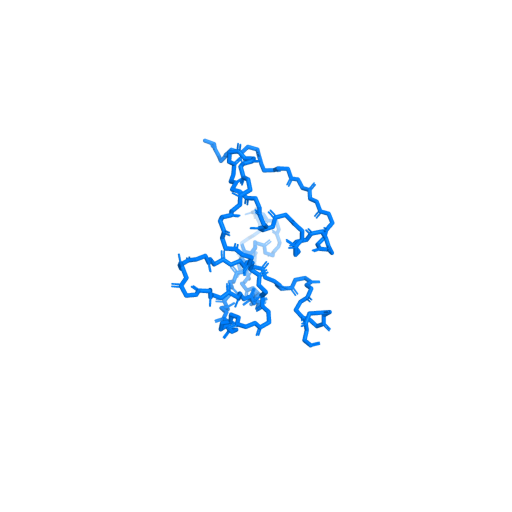 87.31 83 ALA A O 1
ATOM 665 N N . LEU A 1 84 ? -0.966 -11.785 5.361 1.00 83.75 84 LEU A N 1
ATOM 666 C CA . LEU A 1 84 ? -0.693 -12.054 6.781 1.00 83.75 84 LEU A CA 1
ATOM 667 C C . LEU A 1 84 ? -1.878 -11.706 7.687 1.00 83.75 84 LEU A C 1
ATOM 669 O O . LEU A 1 84 ? -1.875 -12.093 8.856 1.00 83.75 84 LEU A O 1
ATOM 673 N N . ILE A 1 85 ? -2.830 -10.912 7.190 1.00 81.31 85 ILE A N 1
ATOM 674 C CA . ILE A 1 85 ? -4.016 -10.497 7.946 1.00 81.31 85 ILE A CA 1
ATOM 675 C C . ILE A 1 85 ? -5.279 -11.248 7.520 1.00 81.31 85 ILE A C 1
ATOM 677 O O . ILE A 1 85 ? -6.278 -11.106 8.218 1.00 81.31 85 ILE A O 1
ATOM 681 N N . GLU A 1 86 ? -5.244 -12.002 6.418 1.00 68.50 86 GLU A N 1
ATOM 682 C CA . GLU A 1 86 ? -6.334 -12.883 5.968 1.00 68.50 86 GLU A CA 1
ATOM 683 C C . GLU A 1 86 ? -6.637 -14.022 6.957 1.00 68.50 86 GLU A C 1
ATOM 685 O O . GLU A 1 86 ? -5.689 -14.596 7.543 1.00 68.50 86 GLU A O 1
#

Nearest PDB structures (foldseek):
  8tqe-assembly1_E  TM=5.613E-01  e=1.854E+00  Xenorhabdus nematophila
  8tv0-assembly1_E  TM=5.609E-01  e=3.068E+00  Xenorhabdus nematophila
  6rw8-assembly1_A  TM=4.091E-01  e=1.193E+00  Xenorhabdus nematophila

Organism: NCBI:txid40998

Solvent-accessible surface area (backbone atoms only — not comparable to full-atom values): 5581 Å² total; per-residue (Å²): 129,82,78,90,71,85,84,72,67,68,87,48,45,74,68,54,69,40,34,44,98,89,69,46,72,50,91,64,86,71,59,67,76,82,22,48,79,45,79,47,81,47,66,54,70,44,68,52,63,59,91,88,44,90,84,41,44,76,47,68,46,82,42,81,41,32,31,31,43,32,95,87,69,52,70,43,84,33,60,91,43,47,89,75,62,108

Mean predicted aligned error: 5.08 Å